Protein AF-A0A9E3UBP5-F1 (afdb_monomer)

Sequence (127 aa):
METFLRNTSSNIALVLEGIAVTVVVFGSLASIVTLLRRASGERGALLVRHARLRLGRWLVLGLEFQLAADVIRTAIAPSWQELGQLAAVATIRTALNYFLERDLADITSPAPEREPYGPHAQAEAVA

Radius of gyration: 23.92 Å; Cα contacts (8 Å, |Δi|>4): 65; chains: 1; bounding box: 47×47×82 Å

Nearest PDB structures (foldseek):
  3ja6-assembly1_I  TM=2.991E-01  e=1.945E+00  Escherichia coli

pLDDT: mean 75.04, std 9.19, range [54.41, 89.31]

Structure (mmCIF, N/CA/C/O backbone):
data_AF-A0A9E3UBP5-F1
#
_entry.id   AF-A0A9E3UBP5-F1
#
loop_
_atom_site.group_PDB
_atom_site.id
_atom_site.type_symbol
_atom_site.label_atom_id
_atom_site.label_alt_id
_atom_site.label_comp_id
_atom_site.label_asym_id
_atom_site.label_entity_id
_atom_site.label_seq_id
_atom_site.pdbx_PDB_ins_code
_atom_site.Cartn_x
_atom_site.Cartn_y
_atom_site.Cartn_z
_atom_site.occupancy
_atom_site.B_iso_or_equiv
_atom_site.auth_seq_id
_atom_site.auth_comp_id
_atom_site.auth_asym_id
_atom_site.auth_atom_id
_atom_site.pdbx_PDB_model_num
ATOM 1 N N . MET A 1 1 ? -14.675 -1.066 30.808 1.00 55.94 1 MET A N 1
ATOM 2 C CA . MET A 1 1 ? -14.194 -2.176 29.955 1.00 55.94 1 MET A CA 1
ATOM 3 C C . MET A 1 1 ? -14.124 -1.753 28.484 1.00 55.94 1 MET A C 1
ATOM 5 O O . MET A 1 1 ? -13.076 -1.927 27.880 1.00 55.94 1 MET A O 1
ATOM 9 N N . GLU A 1 2 ? -15.163 -1.112 27.927 1.00 57.34 2 GLU A N 1
ATOM 10 C CA . GLU A 1 2 ? -15.194 -0.633 26.524 1.00 57.34 2 GLU A CA 1
ATOM 11 C C . GLU A 1 2 ? -14.098 0.386 26.150 1.00 57.34 2 GLU A C 1
ATOM 13 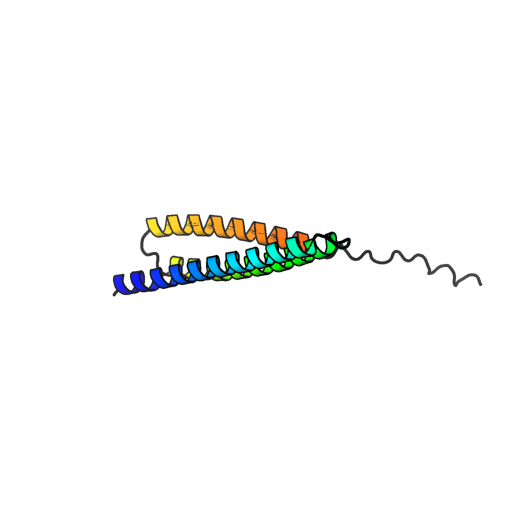O O . GLU A 1 2 ? -13.549 0.330 25.052 1.00 57.34 2 GLU A O 1
ATOM 18 N N . THR A 1 3 ? -13.717 1.286 27.061 1.00 59.28 3 THR A N 1
ATOM 19 C CA . THR A 1 3 ? -12.642 2.273 26.830 1.00 59.28 3 THR A CA 1
ATOM 20 C C . THR A 1 3 ? -11.251 1.644 26.765 1.00 59.28 3 THR A C 1
ATOM 22 O O . THR A 1 3 ? -10.410 2.081 25.985 1.00 59.28 3 THR A O 1
ATOM 25 N N . PHE A 1 4 ? -11.017 0.575 27.530 1.00 60.59 4 PHE A N 1
ATOM 26 C CA . PHE A 1 4 ? -9.741 -0.143 27.533 1.00 60.59 4 PHE A CA 1
ATOM 27 C C . PHE A 1 4 ? -9.537 -0.903 26.213 1.00 60.59 4 PHE A C 1
ATOM 29 O O . PHE A 1 4 ? -8.472 -0.822 25.610 1.00 60.59 4 PHE A O 1
ATOM 36 N N . LEU A 1 5 ? -10.595 -1.545 25.700 1.00 59.44 5 LEU A N 1
ATOM 37 C CA . LEU A 1 5 ? -10.565 -2.241 24.409 1.00 59.44 5 LEU A CA 1
ATOM 38 C C . LEU A 1 5 ? -10.348 -1.283 23.226 1.00 59.44 5 LEU A C 1
ATOM 40 O O . LEU A 1 5 ? -9.580 -1.613 22.319 1.00 59.44 5 LEU A O 1
ATOM 44 N N . ARG A 1 6 ? -10.942 -0.080 23.246 1.00 62.44 6 ARG A N 1
ATOM 45 C CA . ARG A 1 6 ? -10.686 0.946 22.216 1.00 62.44 6 ARG A CA 1
ATOM 46 C C . ARG A 1 6 ? -9.248 1.461 22.235 1.00 62.44 6 ARG A C 1
ATOM 48 O O . ARG A 1 6 ? -8.616 1.509 21.182 1.00 62.44 6 ARG A O 1
ATOM 55 N N . ASN A 1 7 ? -8.719 1.824 23.406 1.00 62.91 7 ASN A N 1
ATOM 56 C CA . ASN A 1 7 ? -7.365 2.376 23.511 1.00 62.91 7 ASN A CA 1
ATOM 57 C C . ASN A 1 7 ? -6.287 1.358 23.115 1.00 62.91 7 ASN A C 1
ATOM 59 O O . ASN A 1 7 ? -5.351 1.712 22.401 1.00 62.91 7 ASN A O 1
ATOM 63 N N . THR A 1 8 ? -6.423 0.093 23.521 1.00 66.38 8 THR A N 1
ATOM 64 C CA . THR A 1 8 ? -5.453 -0.951 23.161 1.00 66.38 8 THR A CA 1
ATOM 65 C C . THR A 1 8 ? -5.485 -1.261 21.666 1.00 66.38 8 THR A C 1
ATOM 67 O O . THR A 1 8 ? -4.435 -1.344 21.033 1.00 66.38 8 THR A O 1
ATOM 70 N N . SER A 1 9 ? -6.673 -1.368 21.072 1.00 65.88 9 SER A N 1
ATOM 71 C CA . SER A 1 9 ? -6.812 -1.741 19.660 1.00 65.88 9 SER A CA 1
ATOM 72 C C . SER A 1 9 ? -6.389 -0.621 18.706 1.00 65.88 9 SER A C 1
ATOM 74 O O . SER A 1 9 ? -5.778 -0.894 17.673 1.00 65.88 9 SER A O 1
ATOM 76 N N . SER A 1 10 ? -6.622 0.644 19.080 1.00 71.38 10 SER A N 1
ATOM 77 C CA . SER A 1 10 ? -6.122 1.801 18.325 1.00 71.38 10 SER A CA 1
ATOM 78 C C . SER A 1 10 ? -4.594 1.812 18.246 1.00 71.38 10 SER A C 1
ATOM 80 O O . SER A 1 10 ? -4.032 2.098 17.190 1.00 71.38 10 SER A O 1
ATOM 82 N N . ASN A 1 11 ? -3.911 1.464 19.340 1.00 78.06 11 ASN A N 1
ATOM 83 C CA . ASN A 1 11 ? -2.450 1.405 19.360 1.00 78.06 11 ASN A CA 1
ATOM 84 C C . ASN A 1 11 ? -1.917 0.280 18.464 1.00 78.06 11 ASN A C 1
ATOM 86 O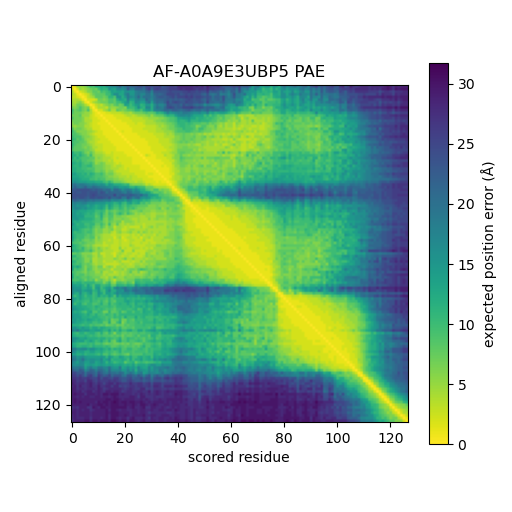 O . ASN A 1 11 ? -0.919 0.473 17.777 1.00 78.06 11 ASN A O 1
ATOM 90 N N . ILE A 1 12 ? -2.597 -0.871 18.421 1.00 79.56 12 ILE A N 1
ATOM 91 C CA . ILE A 1 12 ? -2.205 -1.990 17.551 1.00 79.56 12 ILE A CA 1
ATOM 92 C C . ILE A 1 12 ? -2.345 -1.601 16.074 1.00 79.56 12 ILE A C 1
ATOM 94 O O . ILE A 1 12 ? -1.412 -1.819 15.302 1.00 79.56 12 ILE A O 1
ATOM 98 N N . ALA A 1 13 ? -3.463 -0.982 15.681 1.00 77.44 13 ALA A N 1
ATOM 99 C CA . ALA A 1 13 ? -3.657 -0.518 14.306 1.00 77.44 13 ALA A CA 1
ATOM 100 C C . ALA A 1 13 ? -2.577 0.497 13.885 1.00 77.44 13 ALA A C 1
ATOM 102 O O . ALA A 1 13 ? -2.025 0.392 12.791 1.00 77.44 13 ALA A O 1
ATOM 103 N N . LEU A 1 14 ? -2.215 1.423 14.779 1.00 80.50 14 LEU A N 1
ATOM 104 C CA . LEU A 1 14 ? -1.176 2.424 14.530 1.00 80.50 14 LEU A CA 1
ATOM 105 C C . LEU A 1 14 ? 0.224 1.801 14.397 1.00 80.50 14 LEU A C 1
ATOM 107 O O . LEU A 1 14 ? 1.013 2.214 13.548 1.00 80.50 14 LEU A O 1
ATOM 111 N N . VAL A 1 15 ? 0.527 0.767 15.187 1.00 85.56 15 VAL A N 1
ATOM 112 C CA . VAL A 1 15 ? 1.776 0.001 15.052 1.00 85.56 15 VAL A CA 1
ATOM 113 C C . VAL A 1 15 ? 1.827 -0.734 13.711 1.00 85.56 15 VAL A C 1
ATOM 115 O O . VAL A 1 15 ? 2.853 -0.678 13.033 1.00 85.56 15 VAL A O 1
ATOM 118 N N . LEU A 1 16 ? 0.734 -1.381 13.292 1.00 83.00 16 LEU A N 1
ATOM 119 C CA . LEU A 1 16 ? 0.664 -2.063 11.993 1.00 83.00 16 LEU A CA 1
ATOM 120 C C . LEU A 1 16 ? 0.838 -1.092 10.821 1.00 83.00 16 LEU A C 1
ATOM 122 O O . LEU A 1 16 ? 1.561 -1.403 9.875 1.00 83.00 16 LEU A O 1
ATOM 126 N N . GLU A 1 17 ? 0.254 0.105 10.900 1.00 81.06 17 GLU A N 1
ATOM 127 C CA . GLU A 1 17 ? 0.495 1.164 9.915 1.00 81.06 17 GLU A CA 1
ATOM 128 C C . GLU A 1 17 ? 1.955 1.605 9.882 1.00 81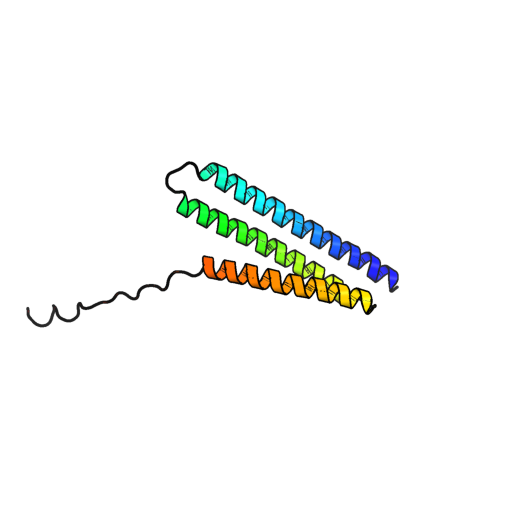.06 17 GLU A C 1
ATOM 130 O O . GLU A 1 17 ? 2.536 1.728 8.803 1.00 81.06 17 GLU A O 1
ATOM 135 N N . GLY A 1 18 ? 2.569 1.793 11.051 1.00 86.06 18 GLY A N 1
ATOM 136 C CA . GLY A 1 18 ? 3.986 2.129 11.156 1.00 86.06 18 GLY A CA 1
ATOM 137 C C . GLY A 1 18 ? 4.881 1.074 10.501 1.00 86.06 18 GLY A C 1
ATOM 138 O O . GLY A 1 18 ? 5.798 1.418 9.748 1.00 86.06 18 GLY A O 1
ATOM 139 N N . ILE A 1 19 ? 4.590 -0.211 10.722 1.00 85.88 19 ILE A N 1
ATOM 140 C CA . ILE A 1 19 ? 5.305 -1.326 10.086 1.00 85.88 19 ILE A CA 1
ATOM 141 C C . ILE A 1 19 ? 5.105 -1.295 8.569 1.00 85.88 19 ILE A C 1
ATOM 143 O O . ILE A 1 19 ? 6.090 -1.358 7.834 1.00 85.88 19 ILE A O 1
ATOM 147 N N . ALA A 1 20 ? 3.866 -1.136 8.095 1.00 81.56 20 ALA A N 1
ATOM 148 C CA . ALA A 1 20 ? 3.558 -1.073 6.669 1.00 81.56 20 ALA A CA 1
ATOM 149 C C . ALA A 1 20 ? 4.346 0.040 5.962 1.00 81.56 20 ALA A C 1
ATOM 151 O O . ALA A 1 20 ? 5.028 -0.209 4.966 1.00 81.56 20 ALA A O 1
ATOM 152 N N . VAL A 1 21 ? 4.313 1.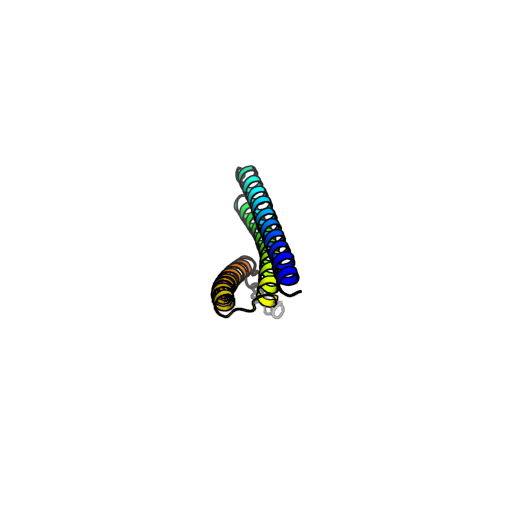259 6.514 1.00 86.06 21 VAL A N 1
ATOM 153 C CA . VAL A 1 21 ? 5.049 2.415 5.978 1.00 86.06 21 VAL A CA 1
ATOM 154 C C . VAL A 1 21 ? 6.549 2.137 5.962 1.00 86.06 21 VAL A C 1
ATOM 156 O O . VAL A 1 21 ? 7.208 2.374 4.951 1.00 86.06 21 VAL A O 1
ATOM 159 N N . THR A 1 22 ? 7.086 1.584 7.049 1.00 88.44 22 THR A N 1
ATOM 160 C CA . THR A 1 22 ? 8.508 1.238 7.159 1.00 88.44 22 THR A CA 1
ATOM 161 C C . THR A 1 22 ? 8.912 0.250 6.063 1.00 88.44 22 THR A C 1
ATOM 163 O O . THR A 1 22 ? 9.833 0.517 5.291 1.00 88.44 22 THR A O 1
ATOM 166 N N . VAL A 1 23 ?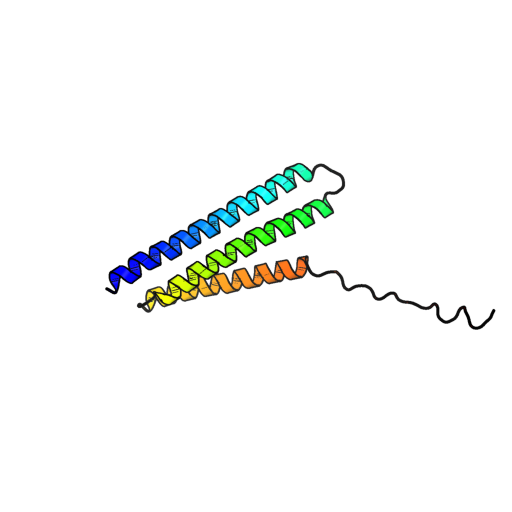 8.187 -0.860 5.931 1.00 86.12 23 VAL A N 1
ATOM 167 C CA . VAL A 1 23 ? 8.446 -1.903 4.928 1.00 86.12 23 VAL A CA 1
ATOM 168 C C . VAL A 1 23 ? 8.416 -1.334 3.506 1.00 86.12 23 VAL A C 1
ATOM 170 O O . VAL A 1 23 ? 9.346 -1.572 2.730 1.00 86.12 23 VAL A O 1
ATOM 173 N N . VAL A 1 24 ? 7.398 -0.533 3.177 1.00 82.31 24 VAL A N 1
ATOM 174 C CA . VAL A 1 24 ? 7.255 0.091 1.853 1.00 82.31 24 VAL A CA 1
ATOM 175 C C . VAL A 1 24 ? 8.399 1.054 1.565 1.00 82.31 24 VAL A C 1
ATOM 177 O O . VAL A 1 24 ? 9.005 0.975 0.494 1.00 82.31 24 VAL A O 1
ATOM 180 N N . VAL A 1 25 ? 8.722 1.948 2.502 1.00 87.69 25 VAL A N 1
ATOM 181 C CA . VAL A 1 25 ? 9.771 2.962 2.323 1.00 87.69 25 VAL A CA 1
ATOM 182 C C . VAL A 1 25 ? 11.131 2.297 2.139 1.00 87.69 25 VAL A C 1
ATOM 184 O O . VAL A 1 25 ? 11.817 2.571 1.152 1.00 87.69 25 VAL A O 1
ATOM 187 N N . PHE A 1 26 ? 11.511 1.383 3.036 1.00 89.31 26 PHE A N 1
ATOM 188 C CA . PHE A 1 26 ? 12.801 0.698 2.954 1.00 89.31 26 PHE A CA 1
ATOM 189 C C . PHE A 1 26 ? 12.912 -0.158 1.688 1.00 89.31 26 PHE A C 1
ATOM 191 O O . PHE A 1 26 ? 13.911 -0.075 0.966 1.00 89.31 26 PHE A O 1
ATOM 198 N N . GLY A 1 27 ? 11.877 -0.939 1.375 1.00 82.19 27 GLY A N 1
ATOM 199 C CA . GLY A 1 27 ? 11.842 -1.805 0.201 1.00 82.19 27 GLY A CA 1
ATOM 200 C C . GLY A 1 27 ? 11.891 -1.050 -1.129 1.00 82.19 27 GLY A C 1
ATOM 201 O O . GLY A 1 27 ? 12.624 -1.435 -2.053 1.00 82.19 27 GLY A O 1
ATOM 202 N N . SER A 1 28 ? 11.161 0.064 -1.214 1.00 79.50 28 SER A N 1
ATOM 203 C CA . SER A 1 28 ? 11.137 0.938 -2.391 1.00 79.50 28 SER A CA 1
ATOM 204 C C . SER A 1 28 ? 12.471 1.654 -2.573 1.00 79.50 28 SER A C 1
ATOM 206 O O . SER A 1 28 ? 13.042 1.620 -3.665 1.00 79.50 28 SER A O 1
ATOM 208 N N . LEU A 1 29 ? 13.025 2.224 -1.499 1.00 87.50 29 LEU A N 1
ATOM 209 C CA . LEU A 1 29 ? 14.300 2.935 -1.543 1.00 87.50 29 LEU A CA 1
ATOM 210 C C . LEU A 1 29 ? 15.450 2.001 -1.942 1.00 87.50 29 LEU A C 1
ATOM 212 O O . LEU A 1 29 ? 16.204 2.309 -2.866 1.00 87.50 29 LEU A O 1
ATOM 216 N N . ALA A 1 30 ? 15.542 0.819 -1.326 1.00 84.44 30 ALA A N 1
ATOM 217 C CA . ALA A 1 30 ? 16.526 -0.195 -1.704 1.00 84.44 30 ALA A CA 1
ATOM 218 C C . ALA A 1 30 ? 16.379 -0.610 -3.180 1.00 84.44 30 ALA A C 1
ATOM 220 O O . ALA A 1 30 ? 17.374 -0.830 -3.891 1.00 84.44 30 ALA A O 1
ATOM 221 N N . SER A 1 31 ? 15.135 -0.683 -3.664 1.00 78.31 31 SER A N 1
ATOM 222 C CA . SER A 1 31 ? 14.845 -1.046 -5.046 1.00 78.31 31 SER A CA 1
ATOM 223 C C . SER A 1 31 ? 15.314 0.009 -6.047 1.00 78.31 31 SER A C 1
ATOM 225 O O . SER A 1 31 ? 15.987 -0.352 -7.018 1.00 78.31 31 SER A O 1
ATOM 227 N N . ILE A 1 32 ? 15.044 1.284 -5.761 1.00 82.06 32 ILE A N 1
ATOM 228 C CA . ILE A 1 32 ? 15.457 2.442 -6.565 1.00 82.06 32 ILE A CA 1
ATOM 229 C C . ILE A 1 32 ? 16.981 2.593 -6.574 1.00 82.06 32 ILE A C 1
ATOM 231 O O . ILE A 1 32 ? 17.577 2.708 -7.643 1.00 82.06 32 ILE A O 1
ATOM 235 N N . VAL A 1 33 ? 17.641 2.516 -5.413 1.00 84.44 33 VAL A N 1
ATOM 236 C CA . VAL A 1 33 ? 19.106 2.663 -5.315 1.00 84.44 33 VAL A CA 1
ATOM 237 C C . VAL A 1 33 ? 19.828 1.616 -6.161 1.00 84.44 33 VAL A C 1
ATOM 239 O O . VAL A 1 33 ? 20.784 1.928 -6.868 1.00 84.44 33 VAL A O 1
ATOM 242 N N . THR A 1 34 ? 19.365 0.365 -6.134 1.00 79.44 34 THR A N 1
ATOM 243 C CA . THR A 1 34 ? 19.967 -0.687 -6.964 1.00 79.44 34 THR A CA 1
ATOM 244 C C . THR A 1 34 ? 19.756 -0.426 -8.455 1.00 79.44 34 THR A C 1
ATOM 246 O O . THR A 1 34 ? 20.650 -0.718 -9.246 1.00 79.44 34 THR A O 1
ATOM 249 N N . LEU A 1 35 ? 18.577 0.077 -8.841 1.00 76.88 35 LEU A N 1
ATOM 250 C CA . LEU A 1 35 ? 18.277 0.402 -10.232 1.00 76.88 35 LEU A CA 1
ATOM 251 C C . LEU A 1 35 ? 19.216 1.503 -10.722 1.00 76.88 35 LEU A C 1
ATOM 253 O O . LEU A 1 35 ? 19.890 1.305 -11.725 1.00 76.88 35 LEU A O 1
ATOM 257 N N . LEU A 1 36 ? 19.347 2.595 -9.966 1.00 81.00 36 LEU A N 1
ATOM 258 C CA . LEU A 1 36 ? 20.245 3.705 -10.295 1.00 81.00 36 LEU A CA 1
ATOM 259 C C . LEU A 1 36 ? 21.711 3.263 -10.391 1.00 81.00 36 LEU A C 1
ATOM 261 O O . LEU A 1 36 ? 22.412 3.667 -11.309 1.00 81.00 36 LEU A O 1
ATOM 265 N N . ARG A 1 37 ? 22.170 2.383 -9.491 1.00 78.50 37 ARG A N 1
ATOM 266 C CA . ARG A 1 37 ? 23.551 1.863 -9.516 1.00 78.50 37 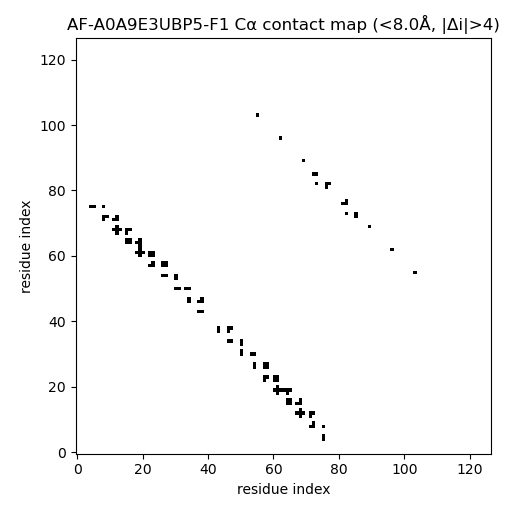ARG A CA 1
ATOM 267 C C . ARG A 1 37 ? 23.837 0.907 -10.674 1.00 78.50 37 ARG A C 1
ATOM 269 O O . ARG A 1 37 ? 24.997 0.740 -11.030 1.00 78.50 37 ARG A O 1
ATOM 276 N N . ARG A 1 38 ? 22.821 0.222 -11.209 1.00 70.06 38 ARG A N 1
ATOM 277 C CA . ARG A 1 38 ? 22.992 -0.805 -12.254 1.00 70.06 38 ARG A CA 1
ATOM 278 C C . ARG A 1 38 ? 22.537 -0.349 -13.641 1.00 70.06 38 ARG A C 1
ATOM 280 O O . ARG A 1 38 ? 22.924 -0.979 -14.617 1.00 70.06 38 ARG A O 1
ATOM 287 N N . ALA A 1 39 ? 21.763 0.731 -13.744 1.00 66.38 39 ALA A N 1
ATOM 288 C CA . ALA A 1 39 ? 21.248 1.263 -15.007 1.00 66.38 39 ALA A CA 1
ATOM 289 C C . ALA A 1 39 ? 22.339 1.801 -15.956 1.00 66.38 39 ALA A C 1
ATOM 291 O O . ALA A 1 39 ? 22.063 2.000 -17.132 1.00 66.38 39 ALA A O 1
ATOM 292 N N . SER A 1 40 ? 23.575 1.976 -15.486 1.00 63.66 40 SER A N 1
ATOM 293 C CA . SER A 1 40 ? 24.701 2.521 -16.257 1.00 63.66 40 SER A CA 1
ATOM 294 C C . SER A 1 40 ? 25.350 1.546 -17.262 1.00 63.66 40 SER A C 1
ATOM 296 O O . SER A 1 40 ? 26.468 1.800 -17.699 1.00 63.66 40 SER A O 1
ATOM 298 N N . GLY A 1 41 ? 24.711 0.421 -17.612 1.00 65.50 41 GLY A N 1
ATOM 299 C CA . GLY A 1 41 ? 25.260 -0.586 -18.537 1.00 65.50 41 GLY A CA 1
ATOM 300 C C . GLY A 1 41 ? 24.252 -1.082 -19.582 1.00 65.50 41 GLY A C 1
ATOM 301 O O . GLY A 1 41 ? 23.043 -0.950 -19.400 1.00 65.50 41 GLY A O 1
ATOM 302 N N . GLU A 1 42 ? 24.737 -1.722 -20.654 1.00 60.56 42 GLU A N 1
ATOM 303 C CA . GLU A 1 42 ? 23.971 -2.113 -21.863 1.00 60.56 42 GLU A CA 1
ATOM 304 C C . GLU A 1 42 ? 22.802 -3.107 -21.644 1.00 60.56 42 GLU A C 1
ATOM 306 O O . GLU A 1 42 ? 22.084 -3.454 -22.577 1.00 60.56 42 GLU A O 1
ATOM 311 N N . ARG A 1 43 ? 22.539 -3.549 -20.405 1.00 67.12 43 ARG A N 1
ATOM 312 C CA . ARG A 1 43 ? 21.426 -4.455 -20.036 1.00 67.12 43 ARG A CA 1
ATOM 313 C C . ARG A 1 43 ? 20.253 -3.740 -19.347 1.00 67.12 43 ARG A C 1
ATOM 315 O O . ARG A 1 43 ? 19.535 -4.351 -18.549 1.00 67.12 43 ARG A O 1
ATOM 322 N N . GLY A 1 44 ? 20.048 -2.454 -19.636 1.00 66.88 44 GLY A N 1
ATOM 323 C CA . GLY A 1 44 ? 19.076 -1.587 -18.954 1.00 66.88 44 GLY A CA 1
ATOM 324 C C . GLY A 1 44 ? 17.647 -2.146 -18.882 1.00 66.88 44 GLY A C 1
ATOM 325 O O . GLY A 1 44 ? 17.031 -2.114 -17.818 1.00 66.88 44 GLY A O 1
ATOM 326 N N . ALA A 1 45 ? 17.137 -2.751 -19.960 1.00 70.44 45 ALA A N 1
ATOM 327 C CA . ALA A 1 45 ? 15.764 -3.267 -20.006 1.00 70.44 45 ALA A CA 1
ATOM 328 C C . ALA A 1 45 ? 15.505 -4.423 -19.015 1.00 70.44 45 ALA A C 1
ATOM 330 O O . ALA A 1 45 ? 14.496 -4.428 -18.304 1.00 70.44 45 ALA A O 1
ATOM 331 N N . LEU A 1 46 ? 16.435 -5.381 -18.903 1.00 73.50 46 LEU A N 1
ATOM 332 C CA . LEU A 1 46 ? 16.307 -6.493 -17.951 1.00 73.50 46 LEU A CA 1
ATOM 333 C C . LEU A 1 46 ? 16.416 -6.007 -16.503 1.00 73.50 46 LEU A C 1
ATOM 335 O O . LEU A 1 46 ? 15.711 -6.512 -15.628 1.00 73.50 46 LEU A O 1
ATOM 339 N N . LEU A 1 47 ? 17.267 -5.014 -16.246 1.00 73.50 47 LEU A N 1
ATOM 340 C CA . LEU A 1 47 ? 17.455 -4.435 -14.916 1.00 73.50 47 LEU A CA 1
ATOM 341 C C . LEU A 1 47 ? 16.229 -3.646 -14.446 1.00 73.50 47 LEU A C 1
ATOM 343 O O . LEU A 1 47 ? 15.828 -3.787 -13.290 1.00 73.50 47 LEU A O 1
ATOM 347 N N . VAL A 1 48 ? 15.591 -2.887 -15.341 1.00 75.38 48 VAL A N 1
ATOM 348 C CA . VAL A 1 48 ? 14.327 -2.187 -15.060 1.00 75.38 48 VAL A CA 1
ATOM 349 C C . VAL A 1 48 ? 13.219 -3.184 -14.722 1.00 75.38 48 VAL A C 1
ATOM 351 O O . VAL A 1 48 ? 12.514 -2.992 -13.730 1.00 75.38 48 VAL A O 1
ATOM 354 N N . ARG A 1 49 ? 13.097 -4.286 -15.477 1.00 77.69 49 ARG A N 1
ATOM 355 C CA . ARG A 1 49 ? 12.105 -5.337 -15.193 1.00 77.69 49 ARG A CA 1
ATOM 356 C C . ARG A 1 49 ? 12.320 -5.971 -13.814 1.00 77.69 49 ARG A C 1
ATOM 358 O O . ARG A 1 49 ? 11.373 -6.078 -13.040 1.00 77.69 49 ARG A O 1
ATOM 365 N N . HIS A 1 50 ? 13.558 -6.323 -13.464 1.00 79.38 50 HIS A N 1
ATOM 366 C CA . HIS A 1 50 ? 13.873 -6.876 -12.140 1.00 79.38 50 HIS A CA 1
ATOM 367 C C . HIS A 1 50 ? 13.615 -5.878 -11.003 1.00 79.38 50 HIS A C 1
ATOM 369 O O . HIS A 1 50 ? 13.115 -6.262 -9.945 1.00 79.38 50 HIS A O 1
ATOM 375 N N . ALA A 1 51 ? 13.932 -4.596 -11.208 1.00 75.81 51 ALA A N 1
ATOM 376 C CA . ALA A 1 51 ? 13.661 -3.559 -10.219 1.00 75.81 51 ALA A CA 1
ATOM 377 C C . ALA A 1 51 ? 12.155 -3.352 -10.003 1.00 75.81 51 ALA A C 1
ATOM 379 O O . ALA A 1 51 ? 11.737 -3.254 -8.850 1.00 75.81 51 ALA A O 1
ATOM 380 N N . ARG A 1 52 ? 11.345 -3.359 -11.075 1.00 79.62 52 ARG A N 1
ATOM 381 C CA . ARG A 1 52 ? 9.876 -3.300 -10.986 1.00 79.62 52 ARG A CA 1
ATOM 382 C C . ARG A 1 52 ? 9.297 -4.483 -10.215 1.00 79.62 52 ARG A C 1
ATOM 384 O O . ARG A 1 52 ? 8.509 -4.258 -9.308 1.00 79.62 52 ARG A O 1
ATOM 391 N N . LEU A 1 53 ? 9.731 -5.713 -10.505 1.00 80.81 53 LEU A N 1
ATOM 392 C CA . LEU A 1 53 ? 9.265 -6.906 -9.782 1.00 80.81 53 LEU A CA 1
ATOM 393 C C . LEU A 1 53 ? 9.594 -6.836 -8.288 1.00 80.81 53 LEU A C 1
ATOM 395 O O . LEU A 1 53 ? 8.757 -7.138 -7.439 1.00 80.81 53 LEU A O 1
ATOM 399 N N . ARG A 1 54 ? 10.812 -6.401 -7.946 1.00 81.19 54 ARG A N 1
ATOM 400 C CA . ARG A 1 54 ? 11.216 -6.275 -6.544 1.00 81.19 54 ARG A CA 1
ATOM 401 C C . ARG A 1 54 ? 10.447 -5.169 -5.824 1.00 81.19 54 ARG A C 1
ATOM 403 O O . ARG A 1 54 ? 10.046 -5.377 -4.685 1.00 81.19 54 ARG A O 1
ATOM 410 N N . LEU A 1 55 ? 10.234 -4.030 -6.480 1.00 79.50 55 LEU A N 1
ATOM 411 C CA . LEU A 1 55 ? 9.433 -2.933 -5.944 1.00 79.50 55 LEU A CA 1
ATOM 412 C C . LEU A 1 55 ? 7.981 -3.378 -5.732 1.00 79.50 55 LEU A C 1
ATOM 414 O O . LEU A 1 55 ? 7.462 -3.201 -4.636 1.00 79.50 55 LEU A O 1
ATOM 418 N N . GLY A 1 56 ? 7.379 -4.056 -6.714 1.00 82.00 56 GLY A N 1
ATOM 419 C CA . GLY A 1 56 ? 6.044 -4.644 -6.596 1.00 82.00 56 GLY A CA 1
ATOM 420 C C . GLY A 1 56 ? 5.918 -5.576 -5.389 1.00 82.00 56 GLY A C 1
ATOM 421 O O . GLY A 1 56 ? 4.969 -5.454 -4.625 1.00 82.00 56 GLY A O 1
ATOM 422 N N . ARG A 1 57 ? 6.920 -6.429 -5.127 1.00 85.50 57 ARG A N 1
ATOM 423 C CA . ARG A 1 57 ? 6.902 -7.338 -3.966 1.00 85.50 57 ARG A CA 1
ATOM 424 C C . ARG A 1 57 ? 6.916 -6.613 -2.616 1.00 85.50 57 ARG A C 1
ATOM 426 O O . ARG A 1 57 ? 6.248 -7.052 -1.686 1.00 85.50 57 ARG A O 1
ATOM 433 N N . TRP A 1 58 ? 7.662 -5.514 -2.499 1.00 82.12 58 TRP A N 1
ATOM 434 C CA . TRP A 1 58 ? 7.669 -4.692 -1.282 1.00 82.12 58 TRP A CA 1
ATOM 435 C C . TRP A 1 58 ? 6.378 -3.8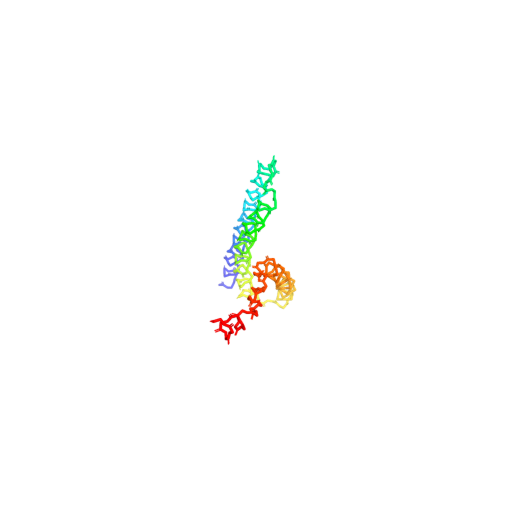92 -1.105 1.00 82.12 58 TRP A C 1
ATOM 437 O O . TRP A 1 58 ? 5.929 -3.723 0.027 1.00 82.12 58 TRP A O 1
ATOM 447 N N . LEU A 1 59 ? 5.774 -3.433 -2.206 1.00 82.25 59 LEU A N 1
ATOM 448 C CA . LEU A 1 59 ? 4.464 -2.789 -2.170 1.00 82.25 59 LEU A CA 1
ATOM 449 C C . LEU A 1 59 ? 3.391 -3.766 -1.685 1.00 82.25 59 LEU A C 1
ATOM 451 O O . LEU A 1 59 ? 2.720 -3.451 -0.711 1.00 82.25 59 LEU A O 1
ATOM 455 N N . VAL A 1 60 ? 3.298 -4.963 -2.276 1.00 82.88 60 VAL A N 1
ATOM 456 C CA . VAL A 1 60 ? 2.332 -6.002 -1.867 1.00 82.88 60 VAL A CA 1
ATOM 457 C C . VAL A 1 60 ? 2.473 -6.340 -0.381 1.00 82.88 60 VAL A C 1
ATOM 459 O O . VAL A 1 60 ? 1.486 -6.318 0.344 1.00 82.88 60 VAL A O 1
ATOM 462 N N . LEU A 1 61 ? 3.700 -6.542 0.111 1.00 84.25 61 LEU A N 1
ATOM 463 C CA . LEU A 1 61 ? 3.930 -6.806 1.535 1.00 84.25 61 LEU A CA 1
ATOM 464 C C . LEU A 1 61 ? 3.430 -5.655 2.426 1.00 84.25 61 LEU A C 1
ATOM 466 O O . LEU A 1 61 ? 2.809 -5.884 3.458 1.00 84.25 61 LEU A O 1
ATOM 470 N N . GLY A 1 62 ? 3.672 -4.405 2.024 1.00 82.12 62 GLY A N 1
ATOM 471 C CA . GLY A 1 62 ? 3.129 -3.233 2.711 1.00 82.12 62 GLY A CA 1
ATOM 472 C C . GLY A 1 62 ? 1.602 -3.196 2.738 1.00 82.12 62 GLY A C 1
ATOM 473 O O . GLY A 1 62 ? 1.018 -2.839 3.763 1.00 82.12 62 GLY A O 1
ATOM 474 N N . LEU A 1 63 ? 0.964 -3.595 1.635 1.00 82.62 63 LEU A N 1
ATOM 475 C CA . LEU A 1 63 ? -0.491 -3.661 1.514 1.00 82.62 63 LEU A CA 1
ATOM 476 C C . LEU A 1 63 ? -1.111 -4.701 2.448 1.00 82.62 63 LEU A C 1
ATOM 478 O O . LEU A 1 63 ? -2.173 -4.437 3.006 1.00 82.62 63 LEU A O 1
ATOM 482 N N . GLU A 1 64 ? -0.452 -5.838 2.676 1.00 85.31 64 GLU A N 1
ATOM 483 C CA . GLU A 1 64 ? -0.925 -6.862 3.619 1.00 85.31 64 GLU A CA 1
ATOM 484 C C . GLU A 1 64 ? -0.981 -6.335 5.062 1.00 85.31 64 GLU A C 1
ATOM 486 O O . GLU A 1 64 ? -1.984 -6.513 5.759 1.00 85.31 64 GLU A O 1
ATOM 491 N N . PHE A 1 65 ? 0.053 -5.614 5.510 1.00 81.38 65 PHE A N 1
ATOM 492 C CA . PHE A 1 65 ? 0.049 -4.977 6.836 1.00 81.38 65 PHE A CA 1
ATOM 493 C C . PHE A 1 65 ? -1.004 -3.871 6.942 1.00 81.38 65 PHE A C 1
ATOM 495 O O . PHE A 1 65 ? -1.663 -3.717 7.973 1.00 81.38 65 PHE A O 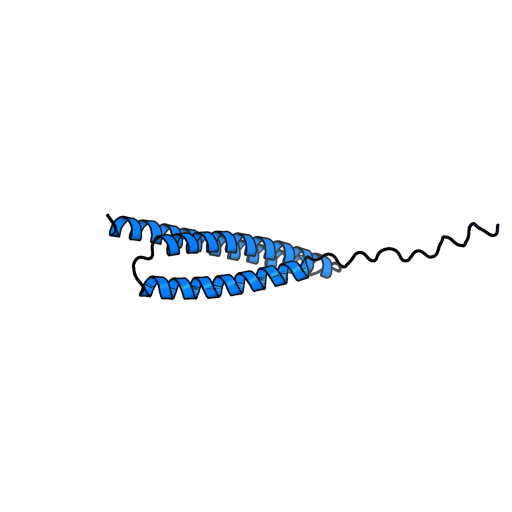1
ATOM 502 N N . GLN A 1 66 ? -1.183 -3.111 5.864 1.00 80.38 66 GLN A N 1
ATOM 503 C CA . GLN A 1 66 ? -2.221 -2.096 5.755 1.00 80.38 66 GLN A CA 1
ATOM 504 C C . GLN A 1 66 ? -3.624 -2.710 5.875 1.00 80.38 66 GLN A C 1
ATOM 506 O O . GLN A 1 66 ? -4.436 -2.225 6.667 1.00 80.38 66 GLN A O 1
ATOM 511 N N . LEU A 1 67 ? -3.890 -3.801 5.157 1.00 81.88 67 LEU A N 1
ATOM 512 C CA . LEU A 1 67 ? -5.141 -4.551 5.240 1.00 81.88 67 LEU A CA 1
ATOM 513 C C . LEU A 1 67 ? -5.401 -5.046 6.670 1.00 81.88 67 LEU A C 1
ATOM 515 O O . LEU A 1 67 ? -6.507 -4.882 7.184 1.00 81.88 67 LEU A O 1
ATOM 519 N N . ALA A 1 68 ? -4.379 -5.584 7.344 1.00 80.81 68 ALA A N 1
ATOM 520 C CA . ALA A 1 68 ? -4.491 -6.020 8.735 1.00 80.81 68 ALA A CA 1
ATOM 521 C C . ALA A 1 68 ? -4.895 -4.870 9.681 1.00 80.81 68 ALA A C 1
ATOM 523 O O . ALA A 1 68 ? -5.758 -5.054 10.542 1.00 80.81 68 ALA A O 1
ATOM 524 N N . ALA A 1 69 ? -4.331 -3.670 9.500 1.00 79.75 69 ALA A N 1
ATOM 525 C CA . ALA A 1 69 ? -4.697 -2.492 10.291 1.00 79.75 69 ALA A CA 1
ATOM 526 C C . ALA A 1 69 ? -6.165 -2.070 10.085 1.00 79.75 69 ALA A C 1
ATOM 528 O O . ALA A 1 69 ? -6.838 -1.668 11.038 1.00 79.75 69 ALA A O 1
ATOM 529 N N . ASP A 1 70 ? -6.686 -2.192 8.863 1.00 78.94 70 ASP A N 1
ATOM 530 C CA . ASP A 1 70 ? -8.078 -1.848 8.560 1.00 78.94 70 ASP A CA 1
ATOM 531 C C . ASP A 1 70 ? -9.070 -2.839 9.155 1.00 78.94 70 ASP A C 1
ATOM 533 O O . ASP A 1 70 ? -10.073 -2.417 9.731 1.00 78.94 70 ASP A O 1
ATOM 537 N N . VAL A 1 71 ? -8.766 -4.139 9.105 1.00 79.62 71 VAL A N 1
ATOM 538 C CA . VAL A 1 71 ? -9.585 -5.169 9.762 1.00 79.62 71 VAL A CA 1
ATOM 539 C C . VAL A 1 71 ? -9.714 -4.869 11.258 1.00 79.62 71 VAL A C 1
ATOM 541 O O . VAL A 1 71 ? -10.827 -4.857 11.787 1.00 79.62 71 VAL A O 1
ATOM 544 N N . ILE A 1 72 ? -8.610 -4.525 11.932 1.00 78.62 72 ILE A N 1
ATOM 545 C CA . ILE A 1 72 ? -8.636 -4.165 13.358 1.00 78.62 72 ILE A CA 1
ATOM 546 C C . ILE A 1 72 ? -9.513 -2.938 13.606 1.00 78.62 72 ILE A C 1
ATOM 548 O O . ILE A 1 72 ? -10.311 -2.955 14.540 1.00 78.62 72 ILE A O 1
ATOM 552 N N . ARG A 1 73 ? -9.425 -1.898 12.767 1.00 72.19 73 ARG A N 1
ATOM 553 C CA . ARG A 1 73 ? -10.289 -0.713 12.887 1.00 72.19 73 ARG A CA 1
ATOM 554 C C . ARG A 1 73 ? -11.768 -1.034 12.694 1.00 72.19 73 ARG A C 1
ATOM 556 O O . ARG A 1 73 ? -12.596 -0.486 13.418 1.00 72.19 73 ARG A O 1
ATOM 563 N N . THR A 1 74 ? -12.109 -1.926 11.763 1.00 73.50 74 THR A N 1
ATOM 564 C CA . THR A 1 74 ? -13.514 -2.321 11.540 1.00 73.50 74 THR A CA 1
ATOM 565 C C . THR A 1 74 ? -14.079 -3.115 12.711 1.00 73.50 74 THR A C 1
ATOM 567 O O . THR A 1 74 ? -15.250 -2.956 13.042 1.00 73.50 74 THR A O 1
ATOM 570 N N . ALA A 1 75 ? -13.242 -3.892 13.402 1.00 74.12 75 ALA A N 1
ATOM 571 C CA . ALA A 1 75 ? -13.649 -4.677 14.563 1.00 74.12 75 ALA A CA 1
ATOM 572 C C . ALA A 1 75 ? -13.963 -3.828 15.810 1.00 74.12 75 ALA A C 1
ATOM 574 O O . ALA A 1 75 ? -14.601 -4.323 16.737 1.00 74.12 75 ALA A O 1
ATOM 575 N N . ILE A 1 76 ? -13.521 -2.566 15.856 1.00 70.50 76 ILE A N 1
ATOM 576 C CA . ILE A 1 76 ? -13.598 -1.720 17.058 1.00 70.50 76 ILE A CA 1
ATOM 577 C C . ILE A 1 76 ? -14.451 -0.469 16.905 1.00 70.50 76 ILE A C 1
ATOM 579 O O . ILE A 1 76 ? -14.470 0.309 17.851 1.00 70.50 76 ILE A O 1
ATOM 583 N N . ALA A 1 77 ? -15.118 -0.259 15.764 1.00 64.62 77 ALA A N 1
ATOM 584 C CA . ALA A 1 77 ? -15.887 0.949 15.465 1.00 64.62 77 ALA A CA 1
ATOM 585 C C . ALA A 1 77 ? -17.333 0.843 16.009 1.00 64.62 77 ALA A C 1
ATOM 587 O O . ALA A 1 77 ? -18.153 0.126 15.442 1.00 64.62 77 ALA A O 1
ATOM 588 N N . PRO A 1 78 ? -17.687 1.537 17.104 1.00 64.25 78 PRO A N 1
ATOM 589 C CA . PRO A 1 78 ? -18.984 1.429 17.776 1.00 64.25 78 PRO A CA 1
ATOM 590 C C . PRO A 1 78 ? -19.852 2.676 17.545 1.00 64.25 78 PRO A C 1
ATOM 592 O O . PRO A 1 78 ? -20.939 2.768 18.105 1.00 64.25 78 PRO A O 1
ATOM 595 N N . SER A 1 79 ? -19.389 3.652 16.746 1.00 71.25 79 SER A N 1
ATOM 596 C CA . SER A 1 79 ? -20.154 4.846 16.362 1.00 71.25 79 SER A CA 1
ATOM 597 C C . SER A 1 79 ? -20.299 4.953 14.838 1.00 71.25 79 SER A C 1
ATOM 599 O O . SER A 1 79 ? -19.371 4.658 14.088 1.00 71.25 79 SER A O 1
ATOM 601 N N . TRP A 1 80 ? -21.470 5.395 14.366 1.00 77.56 80 TRP A N 1
ATOM 602 C CA . TRP A 1 80 ? -21.786 5.519 12.934 1.00 77.56 80 TRP A CA 1
ATOM 603 C C . TRP A 1 80 ? -20.870 6.489 12.176 1.00 77.56 80 TRP A C 1
ATOM 605 O O . TRP A 1 80 ? -20.616 6.304 10.989 1.00 77.56 80 TRP A O 1
ATOM 615 N N . GLN A 1 81 ? -20.360 7.513 12.860 1.00 76.56 81 GLN A N 1
ATOM 616 C CA . GLN A 1 81 ? -19.488 8.531 12.273 1.00 76.56 81 GLN A CA 1
ATOM 617 C C . GLN A 1 81 ? -18.069 7.987 12.050 1.00 76.56 81 GLN A C 1
ATOM 619 O O . GLN A 1 81 ? -17.502 8.172 10.973 1.00 76.56 81 GLN A O 1
ATOM 624 N N . GLU A 1 82 ? -17.540 7.233 13.021 1.00 68.31 82 GLU A N 1
ATOM 625 C CA . GLU A 1 82 ? -16.292 6.474 12.870 1.00 68.31 82 GLU A CA 1
ATOM 626 C C . GLU A 1 82 ? -16.441 5.388 11.798 1.00 68.31 82 GLU A C 1
ATOM 628 O O . GLU A 1 82 ? -15.557 5.240 10.956 1.00 68.31 82 GLU A O 1
ATOM 633 N N . LEU A 1 83 ? -17.581 4.683 11.772 1.00 76.62 83 LEU A N 1
ATOM 634 C CA . LEU A 1 83 ? -17.877 3.670 10.756 1.00 76.62 83 LEU A CA 1
ATOM 635 C C . LEU A 1 83 ? -17.878 4.264 9.344 1.00 76.62 83 LEU A C 1
ATOM 637 O O . LEU A 1 83 ? -17.322 3.664 8.432 1.00 76.62 83 LEU A O 1
ATOM 641 N N . GLY A 1 84 ? -18.482 5.442 9.158 1.00 81.50 84 GLY A N 1
ATOM 642 C CA . GLY A 1 84 ? -18.539 6.121 7.863 1.00 81.50 84 GLY A CA 1
ATOM 643 C C . GLY A 1 84 ? -17.164 6.577 7.375 1.00 81.50 84 GLY A C 1
ATOM 644 O O . GLY A 1 84 ? -16.816 6.358 6.215 1.00 81.50 84 GLY A O 1
ATOM 645 N N . GLN A 1 85 ? -16.350 7.157 8.262 1.00 76.12 85 GLN A N 1
ATOM 646 C CA . GLN A 1 85 ? -14.983 7.561 7.923 1.00 76.12 85 GLN A CA 1
ATOM 647 C C . GLN A 1 85 ? -14.111 6.342 7.598 1.00 76.12 85 GLN A C 1
ATOM 649 O O . GLN A 1 85 ? -13.359 6.351 6.623 1.00 76.12 85 GLN A O 1
ATOM 654 N N . LEU A 1 86 ? -14.271 5.267 8.367 1.00 77.44 86 LEU A N 1
ATOM 655 C CA . LEU A 1 86 ? -13.584 4.009 8.130 1.00 77.44 86 LEU A CA 1
ATOM 656 C C . LEU A 1 86 ? -14.014 3.354 6.814 1.00 77.44 86 LEU A C 1
ATOM 658 O O . LEU A 1 86 ? -13.156 2.927 6.049 1.00 77.44 86 LEU A O 1
ATOM 662 N N . ALA A 1 87 ? -15.313 3.318 6.517 1.00 81.00 87 ALA A N 1
ATOM 663 C CA . ALA A 1 87 ? -15.840 2.779 5.268 1.00 81.00 87 ALA A CA 1
ATOM 664 C C . ALA A 1 87 ? -15.326 3.565 4.055 1.00 81.00 87 ALA A C 1
ATOM 666 O O . ALA A 1 87 ? -14.971 2.961 3.043 1.00 81.00 87 ALA A O 1
ATOM 667 N N . ALA A 1 88 ? -15.219 4.894 4.157 1.00 86.38 88 ALA A N 1
ATOM 668 C CA . ALA A 1 88 ? -14.648 5.727 3.103 1.00 86.38 88 ALA A CA 1
ATOM 669 C C . ALA A 1 88 ? -13.162 5.406 2.861 1.00 86.38 88 ALA A C 1
ATOM 671 O O . ALA A 1 88 ? -12.764 5.165 1.720 1.00 86.38 88 ALA A O 1
ATOM 672 N N . VAL A 1 89 ? -12.352 5.339 3.925 1.00 81.50 89 VAL A N 1
ATOM 673 C CA . VAL A 1 89 ? -10.924 4.986 3.825 1.00 81.50 89 VAL A CA 1
ATOM 674 C C . VAL A 1 89 ? -10.742 3.570 3.276 1.00 81.50 89 VAL A C 1
ATOM 676 O O . VAL A 1 89 ? -9.945 3.372 2.359 1.00 81.50 89 VAL A O 1
ATOM 679 N N . ALA A 1 90 ? -11.515 2.604 3.777 1.00 80.19 90 ALA A N 1
ATOM 680 C CA . ALA A 1 90 ? -11.491 1.223 3.306 1.00 80.19 90 ALA A CA 1
ATOM 681 C C . ALA A 1 90 ? -11.865 1.131 1.820 1.00 80.19 90 ALA A C 1
ATOM 683 O O . ALA A 1 90 ? -11.155 0.486 1.057 1.00 80.19 90 ALA A O 1
ATOM 684 N N . THR A 1 91 ? -12.908 1.844 1.379 1.00 86.06 91 THR A N 1
ATOM 685 C CA . THR A 1 91 ? -13.334 1.873 -0.032 1.00 86.06 91 THR A CA 1
ATOM 686 C C . THR A 1 91 ? -12.236 2.415 -0.943 1.00 86.06 91 THR A C 1
ATOM 688 O O . THR A 1 91 ? -11.910 1.796 -1.957 1.00 86.06 91 THR A O 1
ATOM 691 N N . ILE A 1 92 ? -11.633 3.552 -0.574 1.00 85.94 92 ILE A N 1
ATOM 692 C CA . ILE A 1 92 ? -10.526 4.148 -1.333 1.00 85.94 92 ILE A CA 1
ATOM 693 C C . ILE A 1 92 ? -9.364 3.160 -1.415 1.00 85.94 92 ILE A C 1
ATOM 695 O O . ILE A 1 92 ? -8.801 2.956 -2.491 1.00 85.94 92 ILE A O 1
ATOM 699 N N . ARG A 1 93 ? -9.023 2.508 -0.299 1.00 83.25 93 ARG A N 1
ATOM 700 C CA . ARG A 1 93 ? -7.936 1.534 -0.273 1.00 83.25 93 ARG A CA 1
ATOM 701 C C . ARG A 1 93 ? -8.224 0.318 -1.140 1.00 83.25 93 ARG A C 1
ATOM 703 O O . ARG A 1 93 ? -7.348 -0.077 -1.899 1.00 83.25 93 ARG A O 1
ATOM 710 N N . THR A 1 94 ? -9.420 -0.259 -1.067 1.00 82.44 94 THR A N 1
ATOM 711 C CA . THR A 1 94 ? -9.799 -1.392 -1.917 1.00 82.44 94 THR A CA 1
ATOM 712 C C . THR A 1 94 ? -9.684 -1.025 -3.392 1.00 82.44 94 THR A C 1
ATOM 714 O O . THR A 1 94 ? -9.124 -1.802 -4.159 1.00 82.44 94 THR A O 1
ATOM 717 N N . ALA A 1 95 ? -10.136 0.170 -3.782 1.00 86.81 95 ALA A N 1
ATOM 718 C CA . ALA A 1 95 ? -10.005 0.639 -5.156 1.00 86.81 95 ALA A CA 1
ATOM 719 C C . ALA A 1 95 ? -8.531 0.787 -5.578 1.00 86.81 95 ALA A C 1
ATOM 721 O O . ALA A 1 95 ? -8.138 0.261 -6.617 1.00 86.81 95 ALA A O 1
ATOM 722 N N . LEU A 1 96 ? -7.701 1.454 -4.767 1.00 82.38 96 LEU A N 1
ATOM 723 C CA . LEU A 1 96 ? -6.276 1.649 -5.064 1.00 82.38 96 LEU A CA 1
ATOM 724 C C . LEU A 1 96 ? -5.505 0.326 -5.134 1.00 82.38 96 LEU A C 1
ATOM 726 O O . LEU A 1 96 ? -4.740 0.125 -6.076 1.00 82.38 96 LEU A O 1
ATOM 730 N N . ASN A 1 97 ? -5.725 -0.578 -4.175 1.00 78.44 97 ASN A N 1
ATOM 731 C CA . ASN A 1 97 ? -5.089 -1.894 -4.165 1.00 78.44 97 ASN A CA 1
ATOM 732 C C . ASN A 1 97 ? -5.511 -2.707 -5.386 1.00 78.44 97 ASN A C 1
ATOM 734 O O . ASN A 1 97 ? -4.648 -3.241 -6.071 1.00 78.44 97 ASN A O 1
ATOM 738 N N . TYR A 1 98 ? -6.806 -2.724 -5.715 1.00 84.69 98 TYR A N 1
ATOM 739 C CA . TYR A 1 98 ? -7.316 -3.410 -6.901 1.00 84.69 98 TYR A CA 1
ATOM 740 C C . TYR A 1 98 ? -6.640 -2.926 -8.192 1.00 84.69 98 TYR A C 1
ATOM 742 O O . TYR A 1 98 ? -6.209 -3.745 -9.004 1.00 84.69 98 TYR A O 1
ATOM 750 N N . PHE A 1 99 ? -6.512 -1.608 -8.382 1.00 84.81 99 PHE A N 1
ATOM 751 C CA . PHE A 1 99 ? -5.842 -1.059 -9.564 1.00 84.81 99 PHE A CA 1
ATOM 752 C C . PHE A 1 99 ? -4.354 -1.405 -9.599 1.00 84.81 99 PHE A C 1
ATOM 754 O O . PHE A 1 99 ? -3.854 -1.826 -10.638 1.00 84.81 99 PHE A O 1
ATOM 761 N N . LEU A 1 100 ? -3.656 -1.288 -8.468 1.00 81.31 100 LEU A N 1
ATOM 762 C CA . LEU A 1 100 ? -2.226 -1.578 -8.405 1.00 81.31 100 LEU A CA 1
ATOM 763 C C . LEU A 1 100 ? -1.925 -3.059 -8.683 1.00 81.31 100 LEU A C 1
ATOM 765 O O . LEU A 1 100 ? -0.967 -3.385 -9.382 1.00 81.31 100 LEU A O 1
ATOM 769 N N . GLU A 1 101 ? -2.745 -3.956 -8.144 1.00 76.31 101 GLU A N 1
ATOM 770 C CA . GLU A 1 101 ? -2.605 -5.403 -8.303 1.00 76.31 101 GLU A CA 1
ATOM 771 C C . GLU A 1 101 ? -2.928 -5.839 -9.737 1.00 76.31 101 GLU A C 1
ATOM 773 O O . GLU A 1 101 ? -2.213 -6.662 -10.316 1.00 76.31 101 GLU A O 1
ATOM 778 N N . ARG A 1 102 ? -3.934 -5.207 -10.356 1.00 84.31 102 ARG A N 1
ATOM 779 C CA . ARG A 1 102 ? -4.248 -5.373 -11.778 1.00 84.31 102 ARG A CA 1
ATOM 780 C C . ARG A 1 102 ? -3.101 -4.910 -12.678 1.00 84.31 102 ARG A C 1
ATOM 782 O O . ARG A 1 102 ? -2.682 -5.669 -13.548 1.00 84.31 102 ARG A O 1
ATOM 789 N N . ASP A 1 103 ? -2.555 -3.720 -12.438 1.00 78.31 103 ASP A N 1
ATOM 790 C CA . ASP A 1 103 ? -1.416 -3.200 -13.203 1.00 78.31 103 ASP A CA 1
ATOM 791 C C . ASP A 1 103 ? -0.193 -4.123 -13.080 1.00 78.31 103 ASP A C 1
ATOM 793 O O . ASP A 1 103 ? 0.531 -4.368 -14.050 1.00 78.31 103 ASP A O 1
ATOM 797 N N . LEU A 1 104 ? 0.042 -4.680 -11.888 1.00 77.44 104 LEU A N 1
ATOM 798 C CA . LEU A 1 104 ? 1.148 -5.605 -11.659 1.00 77.44 104 LEU A CA 1
ATOM 799 C C . LEU A 1 104 ? 0.946 -6.947 -12.384 1.00 77.44 104 LEU A C 1
ATOM 801 O O . LEU A 1 104 ? 1.917 -7.509 -12.906 1.00 77.44 104 LEU A O 1
ATOM 805 N N . ALA A 1 105 ? -0.291 -7.445 -12.451 1.00 80.12 105 ALA A N 1
ATOM 806 C CA . ALA A 1 105 ? -0.649 -8.650 -13.199 1.00 80.12 105 ALA A CA 1
ATOM 807 C C . ALA A 1 105 ? -0.458 -8.463 -14.714 1.00 80.12 105 ALA A C 1
ATOM 809 O O . ALA A 1 105 ? 0.120 -9.334 -15.373 1.00 80.12 105 ALA A O 1
ATOM 810 N N . ASP A 1 106 ? -0.834 -7.303 -15.253 1.00 79.00 106 ASP A N 1
ATOM 811 C CA . ASP A 1 106 ? -0.626 -6.968 -16.666 1.00 79.00 106 ASP A CA 1
ATOM 812 C C . ASP A 1 106 ? 0.871 -6.930 -17.024 1.00 79.00 106 ASP A C 1
ATOM 814 O O . ASP A 1 106 ? 1.284 -7.436 -18.067 1.00 79.00 106 ASP A O 1
ATOM 818 N N . ILE A 1 107 ? 1.725 -6.413 -16.130 1.00 74.06 107 ILE A N 1
ATOM 819 C CA . ILE A 1 107 ? 3.188 -6.375 -16.333 1.00 74.06 107 ILE A CA 1
ATOM 820 C C . ILE A 1 107 ? 3.831 -7.771 -16.224 1.00 74.06 107 ILE A C 1
ATOM 822 O O . ILE A 1 107 ? 4.889 -8.021 -16.815 1.00 74.06 107 ILE A O 1
ATOM 826 N N . THR A 1 108 ? 3.241 -8.670 -15.434 1.00 70.88 108 THR A N 1
ATOM 827 C CA . THR A 1 108 ? 3.816 -9.990 -15.122 1.00 70.88 108 THR A CA 1
ATOM 828 C C . THR A 1 108 ? 3.335 -11.086 -16.073 1.00 70.88 108 THR A C 1
ATOM 830 O O . THR A 1 108 ? 3.996 -12.121 -16.177 1.00 70.88 108 THR A O 1
ATOM 833 N N . SER A 1 109 ? 2.241 -10.854 -16.802 1.00 70.12 109 SER A N 1
ATOM 834 C CA . SER A 1 109 ? 1.667 -11.815 -17.743 1.00 70.12 109 SER A CA 1
ATOM 835 C C . SER A 1 109 ? 2.690 -12.206 -18.824 1.00 70.12 109 SER A C 1
ATOM 837 O O . SER A 1 109 ? 3.157 -11.339 -19.572 1.00 70.12 109 SER A O 1
ATOM 839 N N . PRO A 1 110 ? 3.095 -13.490 -18.913 1.00 59.66 110 PRO A N 1
ATOM 840 C CA . PRO A 1 110 ? 3.948 -13.952 -19.997 1.00 59.66 110 PRO A CA 1
ATOM 841 C C . PRO A 1 110 ? 3.193 -13.756 -21.313 1.00 59.66 110 PRO A C 1
ATOM 843 O O . PRO A 1 110 ? 2.015 -14.095 -21.411 1.00 59.66 110 PRO A O 1
ATOM 846 N N . ALA A 1 111 ? 3.860 -13.157 -22.307 1.00 65.56 111 ALA A N 1
ATOM 847 C CA . ALA A 1 111 ? 3.307 -13.018 -23.651 1.00 65.56 111 ALA A CA 1
ATOM 848 C C . ALA A 1 111 ? 2.738 -14.375 -24.097 1.00 65.56 111 ALA A C 1
ATOM 850 O O . ALA A 1 111 ? 3.400 -15.382 -23.826 1.00 65.56 111 ALA A O 1
ATOM 851 N N . PRO A 1 112 ? 1.551 -14.419 -24.739 1.00 62.69 112 PRO A N 1
ATOM 852 C CA . PRO A 1 112 ? 0.967 -15.673 -25.186 1.00 62.69 112 PRO A CA 1
ATOM 853 C C . PRO A 1 112 ? 2.029 -16.414 -25.986 1.00 62.69 112 PRO A C 1
ATOM 855 O O . PRO A 1 112 ? 2.571 -15.883 -26.962 1.00 62.69 112 PRO A O 1
ATOM 858 N N . GLU A 1 113 ? 2.389 -17.588 -25.478 1.00 62.75 113 GLU A N 1
ATOM 859 C CA . GLU A 1 113 ? 3.329 -18.500 -26.097 1.00 62.75 113 GLU A CA 1
ATOM 860 C C . GLU A 1 113 ? 2.813 -18.700 -27.520 1.00 62.75 113 GLU A C 1
ATOM 862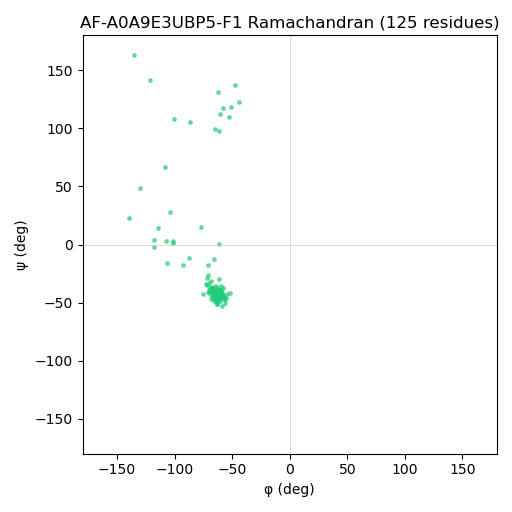 O O . GLU A 1 113 ? 1.706 -19.201 -27.724 1.00 62.75 113 GLU A O 1
ATOM 867 N N . ARG A 1 114 ? 3.531 -18.153 -28.508 1.00 63.75 114 ARG A N 1
ATOM 868 C CA . ARG A 1 114 ? 3.174 -18.369 -29.905 1.00 63.75 114 ARG A CA 1
ATOM 869 C C . ARG A 1 114 ? 3.375 -19.851 -30.140 1.00 63.75 114 ARG A C 1
ATOM 871 O O . ARG A 1 114 ? 4.509 -20.296 -30.298 1.00 63.75 114 ARG A O 1
ATOM 878 N N . GLU A 1 115 ? 2.270 -20.582 -30.099 1.00 62.41 115 GLU A N 1
ATOM 879 C CA . GLU A 1 115 ? 2.179 -21.957 -30.551 1.00 62.41 115 GLU A CA 1
ATOM 880 C C . GLU A 1 115 ? 2.928 -22.037 -31.893 1.00 62.41 115 GLU A C 1
ATOM 882 O O . GLU A 1 115 ? 2.660 -21.216 -32.783 1.00 62.41 115 GLU A O 1
ATOM 887 N N . PRO A 1 116 ? 3.948 -22.901 -32.036 1.00 59.25 116 PRO A N 1
ATOM 888 C CA . PRO A 1 116 ? 4.732 -22.943 -33.257 1.00 59.25 116 PRO A CA 1
ATOM 889 C C . PRO A 1 116 ? 3.808 -23.285 -34.427 1.00 59.25 116 PRO A C 1
ATOM 891 O O . PRO A 1 116 ? 3.287 -24.393 -34.516 1.00 59.25 116 PRO A O 1
ATOM 894 N N . TYR A 1 117 ? 3.602 -22.328 -35.332 1.00 60.41 117 TYR A N 1
ATOM 895 C CA . TYR A 1 117 ? 2.964 -22.569 -36.621 1.00 60.41 117 TYR A CA 1
ATOM 896 C C . TYR A 1 117 ? 3.833 -23.563 -37.396 1.00 60.41 117 TYR A C 1
ATOM 898 O O . TYR A 1 117 ? 4.858 -23.193 -37.969 1.00 60.41 117 TYR A O 1
ATOM 906 N N . GLY A 1 118 ? 3.462 -24.840 -37.353 1.00 63.31 118 GLY A N 1
ATOM 907 C CA . GLY A 1 118 ? 4.149 -25.906 -38.063 1.00 63.31 118 GLY A CA 1
ATOM 908 C C . GLY A 1 118 ? 3.417 -26.285 -39.346 1.00 63.31 118 GLY A C 1
ATOM 909 O O . GLY A 1 118 ? 2.408 -26.982 -39.276 1.00 63.31 118 GLY A O 1
ATOM 910 N N . PRO A 1 119 ? 3.947 -25.933 -40.528 1.00 63.88 119 PRO A N 1
ATOM 911 C CA . PRO A 1 119 ? 3.634 -26.630 -41.764 1.00 63.88 119 PRO A CA 1
ATOM 912 C C . PRO A 1 119 ? 4.853 -27.453 -42.204 1.00 63.88 119 PRO A C 1
ATOM 914 O O . PRO A 1 119 ? 5.476 -27.176 -43.225 1.00 63.88 119 PRO A O 1
ATOM 917 N N . HIS A 1 120 ? 5.206 -28.484 -41.435 1.00 62.28 120 HIS A N 1
ATOM 918 C CA . HIS A 1 120 ? 6.226 -29.464 -41.829 1.00 62.28 120 HIS A CA 1
ATOM 919 C C . HIS A 1 120 ? 5.709 -30.897 -41.643 1.00 62.28 120 HIS A C 1
ATOM 921 O O . HIS A 1 120 ? 6.373 -31.737 -41.056 1.00 62.28 120 HIS A O 1
ATOM 927 N N . ALA A 1 121 ? 4.501 -31.173 -42.143 1.00 61.72 121 ALA A N 1
ATOM 928 C CA . ALA A 1 121 ? 3.964 -32.532 -42.297 1.00 61.72 121 ALA A CA 1
ATOM 929 C C . ALA A 1 121 ? 3.768 -32.922 -43.779 1.00 61.72 121 ALA A C 1
ATOM 931 O O . ALA A 1 121 ? 3.073 -33.882 -44.084 1.00 61.72 121 ALA A O 1
ATOM 932 N N . GLN A 1 122 ? 4.351 -32.164 -44.718 1.00 58.06 122 GLN A N 1
ATOM 933 C CA . GLN A 1 122 ? 4.204 -32.405 -46.165 1.00 58.06 122 GLN A CA 1
ATOM 934 C C . GLN A 1 122 ? 5.522 -32.738 -46.883 1.00 58.06 122 GLN A C 1
ATOM 936 O O . GLN A 1 122 ? 5.498 -33.031 -48.072 1.00 58.06 122 GLN A O 1
ATOM 941 N N . ALA A 1 123 ? 6.665 -32.738 -46.187 1.00 60.59 123 ALA A N 1
ATOM 942 C CA . ALA A 1 123 ? 7.960 -33.051 -46.802 1.00 60.59 123 ALA A CA 1
ATOM 943 C C . ALA A 1 123 ? 8.303 -34.555 -46.808 1.00 60.59 123 ALA A C 1
ATOM 945 O O . ALA A 1 123 ? 9.227 -34.954 -47.504 1.00 60.59 123 ALA A O 1
ATOM 946 N N . GLU A 1 124 ? 7.558 -35.391 -46.079 1.00 59.84 124 GLU A N 1
ATOM 947 C CA . GLU A 1 124 ? 7.881 -36.819 -45.904 1.00 59.84 124 GLU A CA 1
ATOM 948 C C . GLU A 1 124 ? 7.038 -37.765 -46.781 1.00 59.84 124 GLU A C 1
ATOM 950 O O . GLU A 1 124 ? 7.177 -38.978 -46.696 1.00 59.84 124 GLU A O 1
ATOM 955 N N . ALA A 1 125 ? 6.165 -37.231 -47.645 1.00 58.16 125 ALA A N 1
ATOM 956 C CA . ALA A 1 125 ? 5.278 -38.038 -48.493 1.00 58.16 125 ALA A CA 1
ATOM 957 C C . ALA A 1 125 ? 5.737 -38.174 -49.963 1.00 58.16 125 ALA A C 1
ATOM 959 O O . ALA A 1 125 ? 5.021 -38.787 -50.753 1.00 58.16 125 ALA A O 1
ATOM 960 N N . VAL A 1 126 ? 6.880 -37.592 -50.366 1.00 58.72 126 VAL A N 1
ATOM 961 C CA . VAL A 1 126 ? 7.303 -37.539 -51.791 1.00 58.72 126 VAL A CA 1
ATOM 962 C C . VAL A 1 126 ? 8.813 -37.780 -52.010 1.00 58.72 126 VAL A C 1
ATOM 964 O O . VAL A 1 126 ? 9.357 -37.377 -53.034 1.00 58.72 126 VAL A O 1
ATOM 967 N N . ALA A 1 127 ? 9.514 -38.443 -51.090 1.00 54.41 127 ALA A N 1
ATOM 968 C CA . ALA A 1 127 ? 10.906 -38.868 -51.300 1.00 54.41 127 ALA A CA 1
ATOM 969 C C . ALA A 1 127 ? 11.075 -40.337 -50.913 1.00 54.41 127 ALA A C 1
ATOM 971 O O . ALA A 1 127 ? 11.759 -41.057 -51.672 1.00 54.41 127 ALA A O 1
#

Foldseek 3Di:
DLVVLLVVLLVVLVVLLVVLVVLLVVQLVVLVVQLVVPCPDPVNVVSVLVSVVSNLVSNVVSLVSNVVSLVSQCVNDPDPVSVVVSVVVVVVSVVVVVVSVVVVCVSPDDDPDPPPPDPPPPPPPPD

Solvent-accessible surface area (backbone atoms only — not comparable to full-atom values): 7187 Å² total; per-residue (Å²): 112,71,66,58,57,48,58,55,50,52,52,50,28,52,50,31,43,53,48,17,54,49,46,30,51,54,38,40,50,56,28,48,55,53,39,69,73,57,52,85,45,100,58,39,70,64,48,52,52,52,31,49,54,52,29,50,54,26,46,53,56,18,49,54,33,41,51,52,22,50,54,52,52,65,76,64,54,90,45,73,68,57,41,51,55,48,49,52,52,50,51,54,46,53,52,51,51,53,53,54,52,48,56,50,48,67,74,65,56,74,73,79,76,75,72,79,88,75,91,78,87,71,78,82,84,82,123

Mean predicted aligned error: 13.16 Å

Secondary structure (DSSP, 8-state):
-HHHHHHHHHHHHHHHHHHHHHHHHHHHHHHHHHHHHHTTSTTHHHHHHHHHHHHHHHHHHHHHHHHHHHHHHHHT--SHHHHHHHHHHHHHHHHHHHHHHHHHHHHHSPPP--------SSSSS--